Protein 5VBD (pdb70)

InterPro domains:
  IPR001394 Peptidase C19, ubiquitin carboxyl-terminal hydrolase [PF00443] (1557-1953)
  IPR016024 Armadillo-type fold [SSF48371] (278-1598)
  IPR018200 Ubiquitin specific protease, conserved site [PS00972] (1558-1573)
  IPR018200 Ubiquitin specific protease, conserved site [PS00973] (1863-1880)
  IPR021905 Ubiquitin C-terminal hydrolase-like, DUF3517 [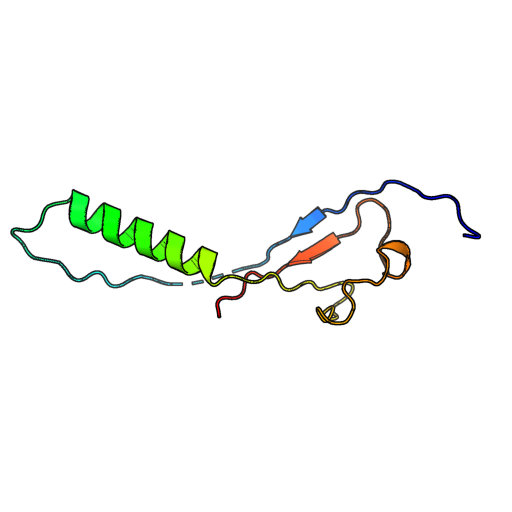PF12030] (2098-2453)
  IPR028889 Ubiquitin specific protease UPS, catalytic domain [PS50235] (1557-1956)
  IPR038765 Papain-like cysteine peptidase superfamily [SSF54001] (1552-1960)
  IPR050164 Ubiquitin carboxyl-terminal hydrolases [PTHR24006] (1476-1957)
  IPR055176 UBP24/USP9X/USP9Y, ubiquitin-like domain [PF22900] (881-967)
  IPR056850 UBP34/UBP24/USP9X/USP9Y-like, ARM repeat region [PF25010] (329-748)

Organism: Homo sapiens (NCBI:txid9606)

Radius of gyration: 20.01 Å; Cα contacts (8 Å, |Δi|>4): 91; chains: 1; bounding box: 19×64×35 Å

Structure (mmCIF, N/CA/C/O backbone):
data_5VBD
#
_entry.id   5VBD
#
_cell.length_a   46.723
_cell.length_b   125.294
_cell.length_c   29.546
_cell.angle_alpha   90.000
_cell.angle_beta   90.000
_cell.angle_gamma   9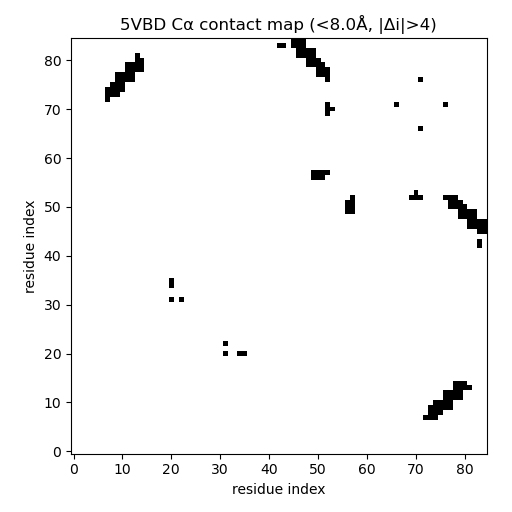0.000
#
_symmetry.space_group_name_H-M   'C 2 2 21'
#
loop_
_entity.id
_entity.type
_entity.pdbx_description
1 polymer USP9X
2 non-polymer 'UNKNOWN ATOM OR ION'
3 water water
#
loop_
_atom_site.group_PDB
_atom_site.id
_atom_site.type_symbol
_atom_site.label_atom_id
_atom_site.label_alt_id
_atom_site.label_comp_id
_atom_site.label_asym_id
_atom_site.label_entity_id
_atom_site.label_seq_id
_atom_site.pdbx_PDB_ins_code
_atom_site.Cartn_x
_atom_site.Cartn_y
_atom_site.Cartn_z
_atom_site.occupancy
_atom_site.B_iso_or_equiv
_atom_site.auth_seq_id
_atom_site.auth_comp_id
_atom_site.auth_asym_id
_atom_site.auth_atom_id
_atom_site.pdbx_PDB_model_num
ATOM 1 C CA . GLY A 1 18 ? 3.388 35.375 -15.085 1.00 50.08 879 GLY A CA 1
ATOM 2 C C . GLY A 1 18 ? 4.253 36.165 -16.065 1.00 46.54 879 GLY A C 1
ATOM 3 O O . GLY A 1 18 ? 3.838 36.439 -17.191 1.00 49.66 879 GLY A O 1
ATOM 4 N N . ALA A 1 19 ? 5.449 36.552 -15.626 1.00 43.86 880 ALA A N 1
ATOM 5 C CA . ALA A 1 19 ? 6.430 37.224 -16.497 1.00 37.82 880 ALA A CA 1
ATOM 6 C C . ALA A 1 19 ? 7.168 36.231 -17.406 1.00 34.58 880 ALA A C 1
ATOM 7 O O . ALA A 1 19 ? 7.497 36.568 -18.556 1.00 33.03 880 ALA A O 1
ATOM 9 N N . PHE A 1 20 ? 7.404 35.014 -16.904 1.00 34.43 881 PHE A N 1
ATOM 10 C CA . PHE A 1 20 ? 8.213 34.025 -17.604 1.00 32.21 881 PHE A CA 1
ATOM 11 C C . PHE A 1 20 ? 7.341 32.932 -18.193 1.00 35.02 881 PHE A C 1
ATOM 12 O O . PHE A 1 20 ? 6.428 32.442 -17.512 1.00 36.20 881 PHE A O 1
ATOM 20 N N . ARG A 1 21 ? 7.628 32.564 -19.441 1.00 32.82 882 ARG A N 1
ATOM 21 C CA A ARG A 1 21 ? 6.942 31.448 -20.114 0.50 32.89 882 ARG A CA 1
ATOM 22 C CA B ARG A 1 21 ? 6.927 31.459 -20.105 0.50 34.25 882 ARG A CA 1
ATOM 23 C C . ARG A 1 21 ? 7.175 30.185 -19.315 1.00 32.75 882 ARG A C 1
ATOM 24 O O . ARG A 1 21 ? 8.285 29.924 -18.885 1.00 33.60 882 ARG A O 1
ATOM 35 N N . GLY A 1 22 ? 6.139 29.381 -19.123 1.00 34.42 883 GLY A N 1
ATOM 36 C CA . GLY A 1 22 ? 6.364 28.086 -18.511 1.00 34.96 883 GLY A CA 1
ATOM 37 C C . GLY A 1 22 ? 7.321 27.203 -19.313 1.00 36.63 883 GLY A C 1
ATOM 38 O O . GLY A 1 22 ? 7.345 27.270 -20.545 1.00 38.81 883 GLY A O 1
ATOM 39 N N A LYS A 1 23 ? 8.152 26.422 -18.626 0.50 33.61 884 LYS A N 1
ATOM 40 N N B LYS A 1 23 ? 8.081 26.368 -18.606 0.50 33.46 884 LYS A N 1
ATOM 41 C CA A LYS A 1 23 ? 8.990 25.417 -19.295 0.50 32.09 884 LYS A CA 1
ATOM 42 C CA B LYS A 1 23 ? 9.023 25.437 -19.227 0.50 32.01 884 LYS A CA 1
ATOM 43 C C A LYS A 1 23 ? 8.825 24.085 -18.591 0.50 29.67 884 LYS A C 1
ATOM 44 C C B LYS A 1 23 ? 8.926 24.058 -18.573 0.50 30.08 884 LYS A C 1
ATOM 45 O O A LYS A 1 23 ? 8.725 24.049 -17.358 0.50 27.69 884 LYS A O 1
ATOM 46 O O B LYS A 1 23 ? 9.006 23.946 -17.343 0.50 29.23 884 LYS A O 1
ATOM 51 N N . HIS A 1 24 ? 8.746 23.002 -19.376 1.00 27.28 885 HIS A N 1
ATOM 52 C CA . HIS A 1 24 ? 8.871 21.639 -18.865 1.00 24.74 885 HIS A CA 1
ATOM 53 C C . HIS A 1 24 ? 10.316 21.390 -18.513 1.00 27.46 885 HIS A C 1
ATOM 54 O O . HIS A 1 24 ? 11.225 21.859 -19.209 1.00 30.91 885 HIS A O 1
ATOM 61 N N . LEU A 1 25 ? 10.526 20.645 -17.454 1.00 30.16 886 LEU A N 1
ATOM 62 C CA . LEU A 1 25 ? 11.877 20.256 -17.125 1.00 32.10 886 LEU A CA 1
ATOM 63 C C . LEU A 1 25 ? 11.820 19.020 -16.310 1.00 30.55 886 LEU A C 1
ATOM 64 O O . LEU A 1 25 ? 10.834 18.768 -15.627 1.00 34.21 886 LEU A O 1
ATOM 69 N N . SER A 1 26 ? 12.868 18.215 -16.395 1.00 30.32 887 SER A N 1
ATOM 70 C CA . SER A 1 26 ? 12.906 17.012 -15.610 1.00 30.94 887 SER A CA 1
ATOM 71 C C . SER A 1 26 ? 14.073 17.009 -14.644 1.00 30.57 887 SER A C 1
ATOM 72 O O . SER A 1 26 ? 15.051 17.778 -14.796 1.00 30.17 887 SER A O 1
ATOM 75 N N . PHE A 1 27 ? 13.914 16.174 -13.629 1.00 30.16 888 PHE A N 1
ATOM 76 C CA . PHE A 1 27 ? 14.827 16.111 -12.511 1.00 31.24 888 PHE A CA 1
ATOM 77 C C . PHE A 1 27 ? 15.224 14.669 -12.340 1.00 30.54 888 PHE A C 1
ATOM 78 O O . PHE A 1 27 ? 14.445 13.736 -12.573 1.00 29.13 888 PHE A O 1
ATOM 86 N N . VAL A 1 28 ? 16.465 14.490 -11.933 1.00 31.52 889 VAL A N 1
ATOM 87 C CA . VAL A 1 28 ? 16.936 13.201 -11.540 1.00 31.69 889 VAL A CA 1
ATOM 88 C C . VAL A 1 28 ? 16.852 13.181 -10.016 1.00 28.09 889 VAL A C 1
ATOM 89 O O . VAL A 1 28 ? 17.469 14.019 -9.344 1.00 31.25 889 VAL A O 1
ATOM 93 N N . VAL A 1 29 ? 16.090 12.230 -9.486 1.00 27.02 890 VAL A N 1
ATOM 94 C CA . VAL A 1 29 ? 15.905 12.077 -8.047 1.00 28.26 890 VAL A CA 1
ATOM 95 C C . VAL A 1 29 ? 16.794 10.938 -7.559 1.00 26.30 890 VAL A C 1
ATOM 96 O O . VAL A 1 29 ? 16.632 9.796 -7.982 1.00 28.08 890 VAL A O 1
ATOM 100 N N . ARG A 1 30 ? 17.728 11.275 -6.675 1.00 26.19 891 ARG A N 1
ATOM 101 C CA . ARG A 1 30 ? 18.639 10.282 -6.084 1.00 28.70 891 ARG A CA 1
ATOM 102 C C . ARG A 1 30 ? 18.270 10.033 -4.626 1.00 27.91 891 ARG A C 1
ATOM 103 O O . ARG A 1 30 ? 17.825 10.941 -3.937 1.00 27.24 891 ARG A O 1
ATOM 111 N N . PHE A 1 31 ? 18.506 8.796 -4.193 1.00 28.48 892 PHE A N 1
ATOM 112 C CA . PHE A 1 31 ? 18.120 8.252 -2.893 1.00 30.24 892 PHE A CA 1
ATOM 113 C C . PHE A 1 31 ? 19.382 7.648 -2.237 1.00 34.15 892 PHE A C 1
ATOM 114 O O . PHE A 1 31 ? 19.510 6.421 -2.160 1.00 37.46 892 PHE A O 1
ATOM 122 N N . PRO A 1 32 ? 20.300 8.493 -1.748 1.00 35.38 893 PRO A N 1
ATOM 123 C CA . PRO A 1 32 ? 21.521 7.936 -1.125 1.00 40.48 893 PRO A CA 1
ATOM 124 C C . PRO A 1 32 ? 21.202 7.119 0.127 1.00 46.74 893 PRO A C 1
ATOM 125 O O . PRO A 1 32 ? 20.348 7.530 0.917 1.00 47.57 893 PRO A O 1
ATOM 129 N N . ASN A 1 33 ? 21.866 5.973 0.288 1.00 52.66 894 ASN A N 1
ATOM 130 C CA . ASN A 1 33 ? 21.632 5.103 1.448 1.00 58.26 894 ASN A CA 1
ATOM 131 C C . ASN A 1 33 ? 22.762 4.095 1.623 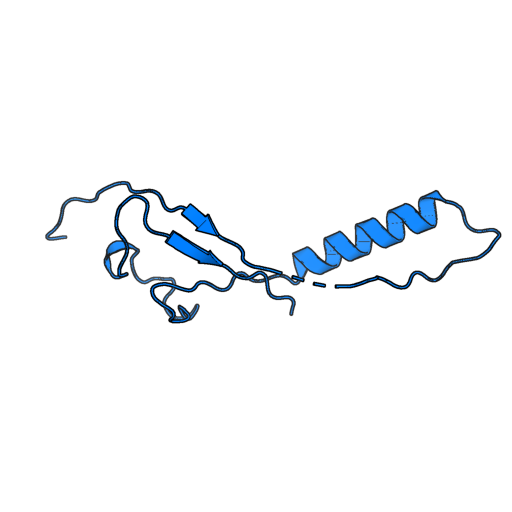1.00 61.66 894 ASN A C 1
ATOM 132 O O . ASN A 1 33 ? 23.323 3.977 2.710 1.00 65.81 894 ASN A O 1
ATOM 134 N N . ASP A 1 39 ? 19.031 -3.038 7.654 1.00 47.15 900 ASP A N 1
ATOM 135 C CA . ASP A 1 39 ? 18.314 -3.467 8.846 1.00 45.90 900 ASP A CA 1
ATOM 136 C C . ASP A 1 39 ? 17.768 -4.896 8.680 1.00 41.63 900 ASP A C 1
ATOM 137 O O . ASP A 1 39 ? 16.873 -5.123 7.867 1.00 45.84 900 ASP A O 1
ATOM 139 N N . ASP A 1 40 ? 18.299 -5.831 9.464 1.00 40.85 901 ASP A N 1
ATOM 140 C CA . ASP A 1 40 ? 17.699 -7.165 9.587 1.00 37.02 901 ASP A CA 1
ATOM 141 C C . ASP A 1 40 ? 16.336 -7.068 10.285 1.00 37.91 901 ASP A C 1
ATOM 142 O O . ASP A 1 40 ? 16.085 -6.141 11.064 1.00 40.12 901 ASP A O 1
ATOM 147 N N A LEU A 1 41 ? 15.482 -8.047 10.008 0.50 34.24 902 LEU A N 1
ATOM 148 N N B LEU A 1 41 ? 15.465 -8.028 9.985 0.50 36.30 902 LEU A N 1
ATOM 149 C CA A LEU A 1 41 ? 14.145 -8.132 10.591 0.50 33.89 902 LEU A CA 1
ATOM 150 C CA B LEU A 1 41 ? 14.139 -8.130 10.598 0.50 36.94 902 LEU A CA 1
ATOM 151 C C A LEU A 1 41 ? 14.055 -9.440 11.355 0.50 32.33 902 LEU A C 1
ATOM 152 C C B LEU A 1 41 ? 14.090 -9.432 11.370 0.50 34.18 902 LEU A C 1
ATOM 153 O O A LEU A 1 41 ? 14.407 -10.491 10.818 0.50 34.49 902 LEU A O 1
ATOM 154 O O B LEU A 1 41 ? 14.515 -10.466 10.860 0.50 36.63 902 LEU A O 1
ATOM 161 N N . GLU A 1 42 ? 13.595 -9.387 12.601 1.00 34.47 903 GLU A N 1
ATOM 162 C CA . GLU A 1 42 ? 13.422 -10.587 13.398 1.00 35.36 903 GLU A CA 1
ATOM 163 C C . GLU A 1 42 ? 11.974 -11.066 13.204 1.00 31.48 903 GLU A C 1
ATOM 164 O O . GLU A 1 42 ? 11.054 -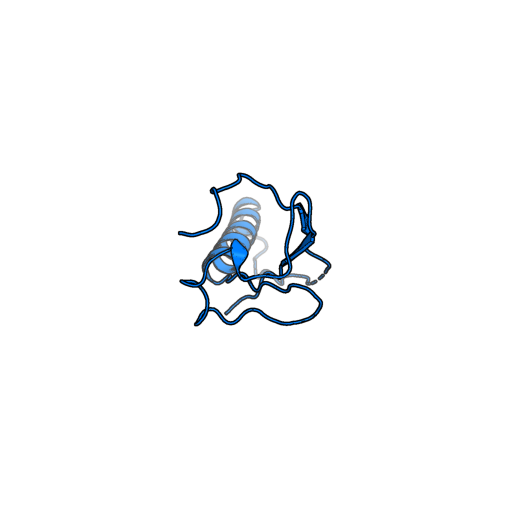10.273 13.323 1.00 31.77 903 GLU A O 1
ATOM 170 N N . VAL A 1 43 ? 11.837 -12.325 12.809 1.00 29.00 904 VAL A N 1
ATOM 171 C CA . VAL A 1 43 ? 10.529 -12.970 12.585 1.00 28.39 904 VAL A CA 1
ATOM 172 C C . VAL A 1 43 ? 10.365 -14.101 13.561 1.00 28.00 904 VAL A C 1
ATOM 173 O O . VAL A 1 43 ? 11.235 -14.980 13.681 1.00 29.12 904 VAL A O 1
ATOM 177 N N A TRP A 1 44 ? 9.206 -14.125 14.201 0.50 25.26 905 TRP A N 1
ATOM 178 N N B TRP A 1 44 ? 9.239 -14.072 14.251 0.50 27.63 905 TRP A N 1
ATOM 179 C CA A TRP A 1 44 ? 8.866 -15.099 15.224 0.50 24.63 905 TRP A CA 1
ATOM 180 C CA B TRP A 1 44 ? 8.874 -15.089 15.199 0.50 28.30 905 TRP A CA 1
ATOM 181 C C A TRP A 1 44 ? 7.919 -16.152 14.688 0.50 24.17 905 TRP A C 1
ATOM 182 C C B TRP A 1 44 ? 8.037 -16.124 14.489 0.50 26.50 905 TRP A C 1
ATOM 183 O O A TRP A 1 44 ? 6.790 -15.851 14.299 0.50 25.12 905 TRP A O 1
ATOM 184 O O B TRP A 1 44 ? 7.147 -15.775 13.694 0.50 25.17 905 TRP A O 1
ATOM 205 N N . SER A 1 45 ? 8.397 -17.383 14.706 1.00 24.44 906 SER A N 1
ATOM 206 C CA . SER A 1 45 ? 7.783 -18.492 13.999 1.00 23.50 906 SER A CA 1
ATOM 207 C C . SER A 1 45 ? 7.796 -19.738 14.884 1.00 23.13 906 SER A C 1
ATOM 208 O O . SER A 1 45 ? 7.919 -19.641 16.129 1.00 24.39 906 SER A O 1
ATOM 211 N N . HIS A 1 46 ? 7.606 -20.907 14.280 1.00 22.84 907 HIS A N 1
ATOM 212 C CA . HIS A 1 46 ? 7.386 -22.133 15.033 1.00 22.98 907 HIS A CA 1
ATOM 213 C C . HIS A 1 46 ? 7.682 -23.252 14.061 1.00 24.75 907 HIS A C 1
ATOM 214 O O . HIS A 1 46 ? 7.423 -23.132 12.856 1.00 24.32 907 HIS A O 1
ATOM 221 N N . THR A 1 47 ? 8.288 -24.320 14.543 1.00 24.59 908 THR A N 1
ATOM 222 C CA . THR A 1 47 ? 8.576 -25.475 13.685 1.00 24.83 908 THR A CA 1
ATOM 223 C C . THR A 1 47 ? 7.377 -26.053 12.939 1.00 24.42 908 THR A C 1
ATOM 224 O O . THR A 1 47 ? 7.557 -26.681 11.873 1.00 25.01 908 THR A O 1
ATOM 228 N N A ASN A 1 48 ? 6.171 -25.885 13.477 0.50 22.68 909 ASN A N 1
ATOM 229 N N B ASN A 1 48 ? 6.175 -25.860 13.467 0.50 23.28 909 ASN A N 1
ATOM 230 C CA A ASN A 1 48 ? 4.963 -26.402 12.835 0.50 23.11 909 ASN A CA 1
ATOM 231 C CA B ASN A 1 48 ? 4.966 -26.381 12.846 0.50 24.29 909 ASN A CA 1
ATOM 232 C C A ASN A 1 48 ? 4.257 -25.374 11.954 0.50 22.42 909 ASN A C 1
ATOM 233 C C B ASN A 1 48 ? 4.173 -25.329 12.079 0.50 22.74 909 ASN A C 1
ATOM 234 O O A ASN A 1 48 ? 3.318 -25.729 11.251 0.50 23.56 909 ASN A O 1
ATOM 235 O O B ASN A 1 48 ? 3.069 -25.607 11.635 0.50 22.79 909 ASN A O 1
ATOM 244 N N . ASP A 1 49 ? 4.728 -24.129 11.966 1.00 21.73 910 ASP A N 1
ATOM 245 C CA . ASP A 1 49 ? 4.190 -23.098 11.057 1.00 20.40 910 ASP A CA 1
ATOM 246 C C . ASP A 1 49 ? 4.643 -23.408 9.656 1.00 22.60 910 ASP A C 1
ATOM 247 O O . ASP A 1 49 ? 5.667 -24.091 9.466 1.00 22.72 910 ASP A O 1
ATOM 252 N N . THR A 1 50 ? 3.957 -22.847 8.674 1.00 20.60 911 THR A N 1
ATOM 253 C CA . THR A 1 50 ? 4.332 -23.000 7.286 1.00 21.74 911 THR A CA 1
ATOM 254 C C . THR A 1 50 ? 5.404 -22.009 6.835 1.00 20.36 911 THR A C 1
ATOM 255 O O . THR A 1 50 ? 5.554 -20.904 7.388 1.00 21.16 911 THR A O 1
ATOM 259 N N . ILE A 1 51 ? 6.137 -22.381 5.787 1.00 21.12 912 ILE A N 1
ATOM 260 C CA . ILE A 1 51 ? 7.042 -21.476 5.140 1.00 22.02 912 ILE A CA 1
ATOM 261 C C . ILE A 1 51 ? 6.318 -20.213 4.650 1.00 19.66 912 ILE A C 1
ATOM 262 O O . ILE A 1 51 ? 6.805 -19.086 4.804 1.00 20.49 912 ILE A O 1
ATOM 267 N N . GLY A 1 52 ? 5.127 -20.406 4.090 1.00 21.13 913 GLY A N 1
ATOM 268 C CA . GLY A 1 52 ? 4.357 -19.279 3.607 1.00 20.57 913 GLY A CA 1
ATOM 269 C C . GLY A 1 52 ? 4.026 -18.290 4.691 1.00 20.38 913 GLY A C 1
ATOM 270 O O . GLY A 1 52 ? 3.982 -17.075 4.426 1.00 20.72 913 GLY A O 1
ATOM 271 N N . SER A 1 53 ? 3.788 -18.750 5.928 1.00 20.32 914 SER A N 1
ATOM 272 C CA . SER A 1 53 ? 3.494 -17.794 7.007 1.00 19.93 914 SER A CA 1
ATOM 273 C C . SER A 1 53 ? 4.674 -16.837 7.206 1.00 21.01 914 SER A C 1
ATOM 274 O O . SER A 1 53 ? 4.472 -15.680 7.476 1.00 22.05 914 SER A O 1
ATOM 277 N N . VAL A 1 54 ? 5.903 -17.310 7.052 1.00 19.77 915 VAL A N 1
ATOM 278 C CA . VAL A 1 54 ? 7.071 -16.426 7.220 1.00 20.98 915 VAL A CA 1
ATOM 279 C C . VAL A 1 54 ? 7.192 -15.485 6.043 1.00 20.30 915 VAL A C 1
ATOM 280 O O . VAL A 1 54 ? 7.426 -14.295 6.222 1.00 19.93 915 VAL A O 1
ATOM 284 N N . ARG A 1 55 ? 6.989 -15.998 4.841 1.00 20.30 916 ARG A N 1
ATOM 285 C CA . ARG A 1 55 ? 7.016 -15.151 3.639 1.00 20.64 916 ARG A CA 1
ATOM 286 C C . ARG A 1 55 ? 6.010 -14.022 3.754 1.00 20.60 916 ARG A C 1
ATOM 287 O O . ARG A 1 55 ? 6.338 -12.850 3.487 1.00 21.85 916 ARG A O 1
ATOM 295 N N . ARG A 1 56 ? 4.800 -14.347 4.177 1.00 20.29 917 ARG A N 1
ATOM 296 C CA . ARG A 1 56 ? 3.751 -13.331 4.284 1.00 21.42 917 ARG A CA 1
ATOM 297 C C . ARG A 1 56 ? 4.001 -12.343 5.412 1.00 22.18 917 ARG A C 1
ATOM 298 O O . ARG A 1 56 ? 3.681 -11.150 5.286 1.00 23.95 917 ARG A O 1
ATOM 306 N N . CYS A 1 57 ? 4.587 -12.788 6.510 1.00 21.25 918 CYS A N 1
ATOM 307 C CA . CYS A 1 57 ? 4.986 -11.911 7.600 1.00 21.83 918 CYS A CA 1
ATOM 308 C C . CYS A 1 57 ? 5.996 -10.882 7.100 1.00 23.57 918 CYS A C 1
ATOM 309 O O . CYS A 1 57 ? 5.873 -9.685 7.388 1.00 23.16 918 CYS A O 1
ATOM 312 N N . ILE A 1 58 ? 6.963 -11.328 6.328 1.00 22.01 919 ILE A N 1
ATOM 313 C CA . ILE A 1 58 ? 7.986 -10.408 5.833 1.00 23.05 919 ILE A CA 1
ATOM 314 C C . ILE A 1 58 ? 7.327 -9.415 4.872 1.00 22.61 919 ILE A C 1
ATOM 315 O O . ILE A 1 58 ? 7.579 -8.223 4.984 1.00 24.04 919 ILE A O 1
ATOM 320 N N . LEU A 1 59 ? 6.493 -9.873 3.945 1.00 22.47 920 LEU A N 1
ATOM 321 C CA . LEU A 1 59 ? 5.855 -8.975 2.954 1.00 24.34 920 LEU A CA 1
ATOM 322 C C . LEU A 1 59 ? 4.971 -7.955 3.646 1.00 26.32 920 LEU A C 1
ATOM 323 O O . LEU A 1 59 ? 4.986 -6.764 3.307 1.00 24.78 920 LEU A O 1
ATOM 328 N N . ASN A 1 60 ? 4.203 -8.393 4.621 1.00 24.93 921 ASN A N 1
ATOM 329 C CA . ASN A 1 60 ? 3.354 -7.465 5.388 1.00 25.81 921 ASN A CA 1
ATOM 330 C C . ASN A 1 60 ? 4.142 -6.412 6.117 1.00 26.50 921 ASN A C 1
ATOM 331 O O . ASN A 1 60 ? 3.698 -5.272 6.201 1.00 26.50 921 ASN A O 1
ATOM 336 N N . ARG A 1 61 ? 5.302 -6.752 6.665 1.00 24.85 922 ARG A N 1
ATOM 337 C CA . ARG A 1 61 ? 6.156 -5.728 7.276 1.00 26.17 922 ARG A CA 1
ATOM 338 C C . ARG A 1 61 ? 6.669 -4.712 6.236 1.00 27.50 922 ARG A C 1
ATOM 339 O O . ARG A 1 61 ? 6.675 -3.514 6.499 1.00 26.37 922 ARG A O 1
ATOM 345 N N . ILE A 1 62 ? 7.103 -5.174 5.074 1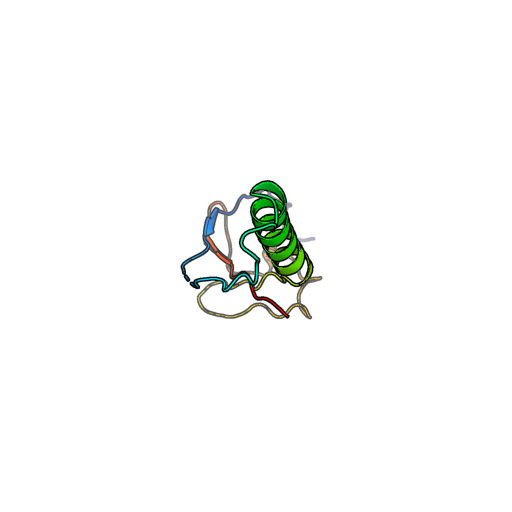.00 26.73 923 ILE A N 1
ATOM 346 C CA . ILE A 1 62 ? 7.572 -4.255 4.026 1.00 28.75 923 ILE A CA 1
ATOM 347 C C . ILE A 1 62 ? 6.436 -3.315 3.629 1.00 28.92 923 ILE A C 1
ATOM 348 O O . ILE A 1 62 ? 6.620 -2.089 3.540 1.00 31.30 923 ILE A O 1
ATOM 353 N N . LYS A 1 63 ? 5.246 -3.865 3.422 1.00 29.02 924 LYS A N 1
ATOM 354 C CA . LYS A 1 63 ? 4.079 -3.045 3.141 1.00 30.35 924 LYS A CA 1
ATOM 355 C C . LYS A 1 63 ? 3.762 -2.042 4.236 1.00 29.45 924 LYS A C 1
ATOM 356 O O . LYS A 1 63 ? 3.462 -0.874 3.926 1.00 28.64 924 LYS A O 1
ATOM 362 N N . ALA A 1 64 ? 3.839 -2.459 5.495 1.00 28.02 925 ALA A N 1
ATOM 363 C CA . ALA A 1 64 ? 3.570 -1.567 6.615 1.00 28.84 925 ALA A CA 1
ATOM 364 C C . ALA A 1 64 ? 4.595 -0.454 6.632 1.00 30.52 925 ALA A C 1
ATOM 365 O O . ALA A 1 64 ? 4.255 0.689 6.919 1.00 34.37 925 ALA A O 1
ATOM 367 N N . ASN A 1 65 ? 5.845 -0.797 6.359 1.00 30.09 926 ASN A N 1
ATOM 368 C CA . ASN A 1 65 ? 6.921 0.216 6.359 1.00 31.46 926 ASN A CA 1
ATOM 369 C C . ASN A 1 65 ? 6.669 1.317 5.328 1.00 31.88 926 ASN A C 1
ATOM 370 O O . ASN A 1 65 ? 6.833 2.523 5.642 1.00 34.11 926 ASN A O 1
ATOM 375 N N . VAL A 1 66 ? 6.259 0.938 4.121 1.00 32.32 927 VAL A N 1
ATOM 376 C CA . VAL A 1 66 ? 5.947 1.910 3.061 1.00 33.55 927 VAL A CA 1
ATOM 377 C C . VAL A 1 66 ? 4.710 2.734 3.359 1.00 35.53 927 VAL A C 1
ATOM 378 O O . VAL A 1 66 ? 4.668 3.905 3.020 1.00 32.28 927 VAL A O 1
ATOM 382 N N . ALA A 1 67 ? 3.698 2.145 3.989 1.00 37.14 928 ALA A N 1
ATOM 383 C CA . ALA A 1 67 ? 2.529 2.938 4.398 1.00 39.99 928 ALA A CA 1
ATOM 384 C C . ALA A 1 67 ? 2.850 4.051 5.424 1.00 40.57 928 ALA A C 1
ATOM 385 O O . ALA A 1 67 ? 2.127 5.040 5.496 1.00 44.35 928 ALA A O 1
ATOM 387 N N . HIS A 1 68 ? 3.921 3.870 6.201 1.00 39.49 929 HIS A N 1
ATOM 388 C CA . HIS A 1 68 ? 4.388 4.836 7.203 1.00 39.95 929 HIS A CA 1
ATOM 389 C C . HIS A 1 68 ? 5.495 5.751 6.656 1.00 34.23 929 HIS A C 1
ATOM 390 O O . HIS A 1 68 ? 6.129 6.462 7.429 1.00 39.48 929 HIS A O 1
ATOM 397 N N . THR A 1 69 ? 5.734 5.702 5.344 1.00 34.82 930 THR A N 1
ATOM 398 C CA . THR A 1 69 ? 6.857 6.407 4.717 1.00 33.93 930 THR A CA 1
ATOM 399 C C . THR A 1 69 ? 6.425 7.792 4.228 1.00 33.92 930 THR A C 1
ATOM 400 O O . THR A 1 69 ? 5.352 7.947 3.639 1.00 36.07 930 THR A O 1
ATOM 404 N N . LYS A 1 70 ? 7.260 8.794 4.520 1.00 30.27 931 LYS A N 1
ATOM 405 C CA . LYS A 1 70 ? 7.171 10.114 3.904 1.00 30.96 931 LYS A CA 1
ATOM 406 C C . LYS A 1 70 ? 8.456 10.394 3.151 1.00 28.06 931 LYS A C 1
ATOM 407 O O . LYS A 1 70 ? 9.523 9.817 3.428 1.00 28.09 931 LYS A O 1
ATOM 413 N N . ILE A 1 71 ? 8.333 11.296 2.181 1.00 27.68 932 ILE A N 1
ATOM 414 C CA . ILE A 1 71 ? 9.474 11.731 1.334 1.00 27.49 932 ILE A CA 1
ATOM 415 C C . ILE A 1 71 ? 10.016 13.059 1.833 1.00 26.55 932 ILE A C 1
ATOM 416 O O . ILE A 1 71 ? 9.279 14.037 1.970 1.00 29.32 932 ILE A O 1
ATOM 421 N N . GLU A 1 72 ? 11.309 13.078 2.130 1.00 25.20 933 GLU A N 1
ATOM 422 C CA . GLU A 1 72 ? 12.039 14.298 2.416 1.00 25.94 933 GLU A CA 1
ATOM 423 C C . GLU A 1 72 ? 12.817 14.726 1.177 1.00 26.21 933 GLU A C 1
ATOM 424 O O . GLU A 1 72 ? 13.349 13.884 0.464 1.00 28.73 933 GLU A O 1
ATOM 430 N N . LEU A 1 73 ? 12.891 16.028 0.943 1.00 24.45 934 LEU A N 1
ATOM 431 C CA . LEU A 1 73 ? 13.514 16.552 -0.264 1.00 25.05 934 LEU A CA 1
ATOM 432 C C . LEU A 1 73 ? 14.568 17.582 0.077 1.00 25.04 934 LEU A C 1
ATOM 433 O O . LEU A 1 73 ? 14.343 18.450 0.896 1.00 25.23 934 LEU A O 1
ATOM 438 N N . PHE A 1 74 ? 15.696 17.489 -0.620 1.00 25.23 935 PHE A N 1
ATOM 439 C CA . PHE A 1 74 ? 16.840 18.395 -0.403 1.00 27.92 935 PHE A CA 1
ATOM 440 C C . PHE A 1 74 ? 17.269 18.942 -1.730 1.00 26.87 935 PHE A C 1
ATOM 441 O O . PHE A 1 74 ? 17.409 18.186 -2.680 1.00 28.26 935 PHE A O 1
ATOM 449 N N . VAL A 1 75 ? 17.478 20.258 -1.771 1.00 29.61 936 VAL A N 1
ATOM 450 C CA . VAL A 1 75 ? 18.022 20.938 -2.956 1.00 29.64 936 VAL A CA 1
ATOM 451 C C . VAL A 1 75 ? 19.118 21.836 -2.424 1.00 33.42 936 VAL A C 1
ATOM 452 O O . VAL A 1 75 ? 18.905 22.572 -1.467 1.00 32.39 936 VAL A O 1
ATOM 456 N N . GLY A 1 76 ? 20.292 21.716 -3.032 1.00 38.57 937 GLY A N 1
ATOM 457 C CA . GLY A 1 76 ? 21.464 22.477 -2.624 1.00 40.55 937 GLY A CA 1
ATOM 458 C C . GLY A 1 76 ? 21.780 22.340 -1.148 1.00 44.31 937 GLY A C 1
ATOM 459 O O . GLY A 1 76 ? 22.050 23.338 -0.477 1.00 46.09 937 GLY A O 1
ATOM 460 N N . GLY A 1 77 ? 21.699 21.110 -0.638 1.00 44.57 938 GLY A N 1
ATOM 461 C CA . GLY A 1 77 ? 21.962 20.820 0.762 1.00 43.05 938 GLY A CA 1
ATOM 462 C C . GLY A 1 77 ? 20.815 21.041 1.734 1.00 43.13 938 GLY A C 1
ATOM 463 O O . GLY A 1 77 ? 20.810 20.411 2.789 1.00 49.19 938 GLY A O 1
ATOM 464 N N . GLU A 1 78 ? 19.838 21.895 1.386 1.00 37.98 939 GLU A N 1
ATOM 465 C CA . GLU A 1 78 ? 18.836 22.374 2.343 1.00 35.59 939 GLU A CA 1
ATOM 466 C C . GLU A 1 78 ? 17.532 21.541 2.231 1.00 31.30 939 GLU A C 1
ATOM 467 O O . GLU A 1 78 ? 17.102 21.217 1.130 1.00 31.32 939 GLU A O 1
ATOM 473 N N . LEU A 1 79 ? 16.958 21.207 3.378 1.00 29.85 940 LEU A N 1
ATOM 474 C CA . LEU A 1 79 ? 15.681 20.504 3.477 1.00 30.00 940 LEU A CA 1
ATOM 475 C C . LEU A 1 79 ? 14.573 21.455 3.021 1.00 27.74 940 LEU A C 1
ATOM 476 O O . LEU A 1 79 ? 14.508 22.621 3.448 1.00 29.53 940 LEU A O 1
ATOM 481 N N . ILE A 1 80 ? 13.693 20.972 2.155 1.00 25.35 941 ILE A N 1
ATOM 482 C CA . ILE A 1 80 ? 12.532 21.742 1.736 1.00 24.55 941 ILE A CA 1
ATOM 483 C C . ILE A 1 80 ? 11.380 21.339 2.649 1.00 23.75 941 ILE A C 1
ATOM 484 O O . ILE A 1 80 ? 10.964 20.196 2.650 1.00 25.42 941 ILE A O 1
ATOM 489 N N . ASP A 1 81 ? 10.902 22.280 3.441 1.00 25.28 942 ASP A N 1
ATOM 490 C CA . ASP A 1 81 ? 9.838 22.017 4.379 1.00 26.38 942 ASP A CA 1
ATOM 491 C C . ASP A 1 81 ? 8.524 21.750 3.653 1.00 26.53 942 ASP A C 1
ATOM 492 O O . ASP A 1 81 ? 8.196 22.493 2.737 1.00 25.89 942 ASP A O 1
ATOM 497 N N . PRO A 1 82 ? 7.744 20.704 4.041 1.00 26.87 943 PRO A N 1
ATOM 498 C CA . PRO A 1 82 ? 6.427 20.508 3.464 1.00 27.90 943 PRO A CA 1
ATOM 499 C C . PRO A 1 82 ? 5.498 21.723 3.482 1.00 27.26 943 PRO A C 1
ATOM 500 O O . PRO A 1 82 ? 4.623 21.842 2.616 1.00 28.24 943 PRO A O 1
ATOM 504 N N . ALA A 1 83 ? 5.708 22.635 4.434 1.00 28.66 944 ALA A N 1
ATOM 505 C CA . ALA A 1 83 ? 5.030 23.939 4.469 1.00 30.49 944 ALA A CA 1
ATOM 506 C C . ALA A 1 83 ? 5.199 24.794 3.200 1.00 30.65 944 ALA A C 1
ATOM 507 O O . ALA A 1 83 ? 4.385 25.664 2.904 1.00 32.13 944 ALA A O 1
ATOM 509 N N . ASP A 1 84 ? 6.270 24.534 2.467 1.00 26.42 945 ASP A N 1
ATOM 510 C CA . ASP A 1 84 ? 6.575 25.205 1.221 1.00 26.37 945 ASP A CA 1
ATOM 511 C C . ASP A 1 84 ? 6.089 24.477 -0.029 1.00 23.67 945 ASP A C 1
ATOM 512 O O . ASP A 1 84 ? 6.410 24.902 -1.143 1.00 24.37 945 ASP A O 1
ATOM 517 N N . ASP A 1 85 ? 5.261 23.446 0.117 1.00 22.84 946 ASP A N 1
ATOM 518 C CA . ASP A 1 85 ? 4.879 22.611 -1.012 1.00 24.07 946 ASP A CA 1
ATOM 519 C C . ASP A 1 85 ? 3.972 23.265 -2.046 1.00 22.53 946 ASP A C 1
ATOM 520 O O . ASP A 1 85 ? 3.855 22.729 -3.134 1.00 24.14 946 ASP A O 1
ATOM 525 N N . ARG A 1 86 ? 3.298 24.364 -1.711 1.00 22.91 947 ARG A N 1
ATOM 526 C CA . ARG A 1 86 ? 2.533 25.126 -2.688 1.00 23.00 947 ARG A CA 1
ATOM 527 C C . ARG A 1 86 ? 3.365 26.208 -3.383 1.00 23.75 947 ARG A C 1
ATOM 528 O O . ARG A 1 86 ? 2.852 26.876 -4.296 1.00 26.06 947 ARG A O 1
ATOM 536 N N . LYS A 1 87 ? 4.635 26.333 -3.017 1.00 22.81 9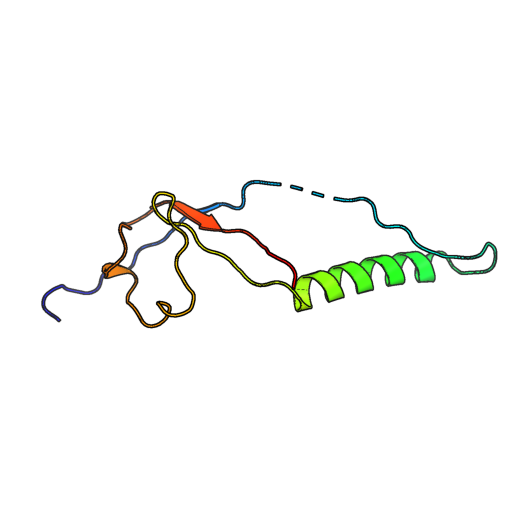48 LYS A N 1
ATOM 537 C CA . LYS A 1 87 ? 5.544 27.150 -3.811 1.00 24.48 948 LYS A CA 1
ATOM 538 C C . LYS A 1 87 ? 5.876 26.447 -5.123 1.00 22.20 948 LYS A C 1
ATOM 539 O O . LYS A 1 87 ? 5.640 25.235 -5.262 1.00 23.19 948 LYS A O 1
ATOM 544 N N . LEU A 1 88 ? 6.342 27.190 -6.116 1.00 23.02 949 LEU A N 1
ATOM 545 C CA . LEU A 1 88 ? 6.593 26.661 -7.442 1.00 22.90 949 LEU A CA 1
ATOM 546 C C . LEU A 1 88 ? 8.004 26.156 -7.649 1.00 24.05 949 LEU A C 1
ATOM 547 O O . LEU A 1 88 ? 8.973 26.639 -7.090 1.00 24.41 949 LEU A O 1
ATOM 552 N N . ILE A 1 89 ? 8.118 25.133 -8.486 1.00 25.11 950 ILE A N 1
ATOM 553 C CA . ILE A 1 89 ? 9.388 24.542 -8.851 1.00 24.73 950 ILE A CA 1
ATOM 554 C C . ILE A 1 89 ? 10.360 25.614 -9.373 1.00 24.23 950 ILE A C 1
ATOM 555 O O . ILE A 1 89 ? 11.554 25.543 -9.051 1.00 25.82 950 ILE A O 1
ATOM 560 N N . GLY A 1 90 ? 9.830 26.585 -10.121 1.00 25.55 951 GLY A N 1
ATOM 561 C CA . GLY A 1 90 ? 10.571 27.754 -10.609 1.00 26.60 951 GLY A CA 1
ATOM 562 C C . GLY A 1 90 ? 11.223 28.610 -9.532 1.00 29.18 951 GLY A C 1
ATOM 563 O O . GLY A 1 90 ? 12.215 29.281 -9.815 1.00 33.11 951 GLY A O 1
ATOM 564 N N . GLN A 1 91 ? 10.693 28.571 -8.309 1.00 29.82 952 GLN A N 1
ATOM 565 C CA . GLN A 1 91 ? 11.292 29.292 -7.171 1.00 29.16 952 GLN A CA 1
ATOM 566 C C . GLN A 1 91 ? 12.510 28.574 -6.563 1.00 29.57 952 GLN A C 1
ATOM 567 O O . GLN A 1 91 ? 13.269 29.173 -5.787 1.00 29.78 952 GLN A O 1
ATOM 573 N N . LEU A 1 92 ? 12.679 27.290 -6.837 1.00 27.47 953 LEU A N 1
ATOM 574 C CA . LEU A 1 92 ? 13.827 26.549 -6.379 1.00 26.73 953 LEU A CA 1
ATOM 575 C C . LEU A 1 92 ? 15.067 26.763 -7.259 1.00 30.20 953 LEU A C 1
ATOM 576 O O . LEU A 1 92 ? 14.968 27.081 -8.446 1.00 31.46 953 LEU A O 1
ATOM 581 N N . ASN A 1 93 ? 16.225 26.508 -6.669 1.00 31.27 954 ASN A N 1
ATOM 582 C CA . ASN A 1 93 ? 17.494 26.480 -7.406 1.00 35.44 954 ASN A CA 1
ATOM 583 C C . ASN A 1 93 ? 17.587 25.211 -8.234 1.00 34.31 954 ASN A C 1
ATOM 584 O O . ASN A 1 93 ? 18.415 24.340 -7.961 1.00 36.76 954 ASN A O 1
ATOM 589 N N . LEU A 1 94 ? 16.710 25.112 -9.241 1.00 34.90 955 LEU A N 1
ATOM 590 C CA . LEU A 1 94 ? 16.631 23.928 -10.101 1.00 35.32 955 LEU A CA 1
ATOM 591 C C . LEU A 1 94 ? 16.491 24.381 -11.544 1.00 35.60 955 LEU A C 1
ATOM 592 O O . LEU A 1 94 ? 15.798 25.365 -11.836 1.00 33.12 955 LEU A O 1
ATOM 597 N N . LYS A 1 95 ? 17.176 23.670 -12.433 1.00 36.90 956 LYS A N 1
ATOM 598 C CA . LYS A 1 95 ? 16.948 23.807 -13.858 1.00 36.83 956 LYS A CA 1
ATOM 599 C C . LYS A 1 95 ? 16.816 22.428 -14.467 1.00 34.90 956 LYS A C 1
ATOM 600 O O . LYS A 1 95 ? 16.808 21.419 -13.760 1.00 33.53 956 LYS A O 1
ATOM 606 N N . ASP A 1 96 ? 16.733 22.360 -15.783 1.00 34.20 957 ASP A N 1
ATOM 607 C CA . ASP A 1 96 ? 16.545 21.085 -16.444 1.00 33.50 957 ASP A CA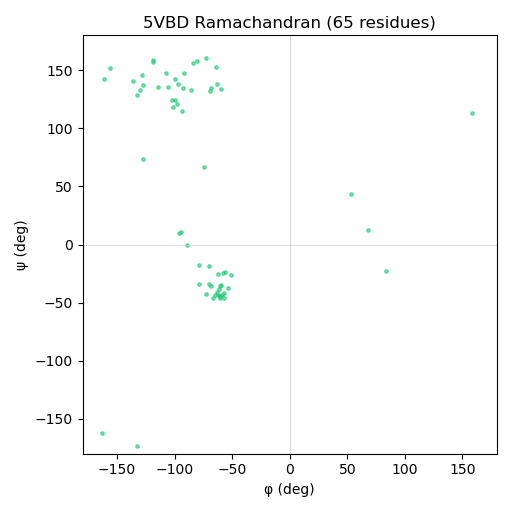 1
ATOM 608 C C . ASP A 1 96 ? 17.688 20.139 -16.118 1.00 36.86 957 ASP A C 1
ATOM 609 O O . ASP A 1 96 ? 18.875 20.543 -16.128 1.00 34.72 957 ASP A O 1
ATOM 614 N N . LYS A 1 97 ? 17.301 18.901 -15.789 1.00 33.70 958 LYS A N 1
ATOM 615 C CA . LYS A 1 97 ? 18.203 17.825 -15.397 1.00 34.80 958 LYS A CA 1
ATOM 616 C C . LYS A 1 97 ? 18.913 18.042 -14.043 1.00 32.42 958 LYS A C 1
ATOM 617 O O . LYS A 1 97 ? 19.796 17.256 -13.676 1.00 31.91 958 LYS A O 1
ATOM 622 N N . SER A 1 98 ? 18.476 19.024 -13.251 1.00 29.04 959 SER A N 1
ATOM 623 C CA . SER A 1 98 ? 19.054 19.223 -11.916 1.00 31.98 959 SER A CA 1
ATOM 624 C C . SER A 1 98 ? 18.765 18.025 -11.027 1.00 32.11 959 SER A C 1
ATOM 625 O O . SER A 1 98 ? 17.761 17.321 -11.202 1.00 29.27 959 SER A O 1
ATOM 628 N N . LEU A 1 99 ? 19.650 17.823 -10.066 1.00 31.08 960 LEU A N 1
ATOM 629 C CA . LEU A 1 99 ? 19.538 16.726 -9.097 1.00 32.33 960 LEU A CA 1
ATOM 630 C C . LEU A 1 99 ? 18.669 17.130 -7.917 1.00 32.40 960 LEU A C 1
ATOM 631 O O . LEU A 1 99 ? 18.841 18.223 -7.369 1.00 34.20 960 LEU A O 1
ATOM 636 N N . ILE A 1 100 ? 17.729 16.256 -7.529 1.00 29.35 961 ILE A N 1
ATOM 637 C CA . ILE A 1 100 ? 17.034 16.392 -6.266 1.00 28.64 961 ILE A CA 1
ATOM 638 C C . ILE A 1 100 ? 17.426 15.206 -5.407 1.00 26.84 961 ILE A C 1
ATOM 639 O O . ILE A 1 100 ? 17.465 14.081 -5.897 1.00 28.38 961 ILE A O 1
ATOM 644 N N . THR A 1 101 ? 17.721 15.452 -4.133 1.00 27.53 962 THR A N 1
ATOM 645 C CA . THR A 1 101 ? 18.042 14.371 -3.229 1.00 27.19 962 THR A CA 1
ATOM 646 C C . THR A 1 101 ? 16.823 14.073 -2.351 1.00 26.75 962 THR A C 1
ATOM 647 O O . THR A 1 101 ? 16.268 14.961 -1.696 1.00 28.44 962 THR A O 1
ATOM 651 N N . ALA A 1 102 ? 16.399 12.819 -2.374 1.00 27.29 963 ALA A N 1
ATOM 652 C CA . ALA A 1 102 ? 15.253 12.374 -1.584 1.00 28.13 963 ALA A CA 1
ATOM 653 C C . ALA A 1 102 ? 15.683 11.374 -0.520 1.00 29.01 963 ALA A C 1
ATOM 654 O O . ALA A 1 102 ? 16.657 10.657 -0.690 1.00 32.79 963 ALA A O 1
ATOM 656 N N A LYS A 1 103 ? 14.938 11.354 0.576 0.50 30.37 964 LYS A N 1
ATOM 657 N N B LYS A 1 103 ? 14.956 11.366 0.591 0.50 30.12 964 LYS A N 1
ATOM 658 C CA A LYS A 1 103 ? 15.112 10.365 1.626 0.50 31.17 964 LYS A CA 1
ATOM 659 C CA B LYS A 1 103 ? 15.125 10.363 1.636 0.50 30.80 964 LYS A CA 1
ATOM 660 C C A LYS A 1 103 ? 13.737 9.816 1.964 0.50 32.00 964 LYS A C 1
ATOM 661 C C B LYS A 1 103 ? 13.748 9.820 1.987 0.50 31.91 964 LYS A C 1
ATOM 662 O O A LYS A 1 103 ? 12.754 10.554 2.001 0.50 30.57 964 LYS A O 1
ATOM 663 O O B LYS A 1 103 ? 12.778 10.570 2.069 0.50 30.84 964 LYS A O 1
ATOM 671 N N . LEU A 1 104 ? 13.664 8.506 2.158 1.00 31.36 965 LEU A N 1
ATOM 672 C CA . LEU A 1 104 ? 12.442 7.847 2.619 1.00 32.33 965 LEU A CA 1
ATOM 673 C C . LEU A 1 104 ? 12.608 7.756 4.113 1.00 34.45 965 LEU A C 1
ATOM 674 O O . LEU A 1 104 ? 13.594 7.175 4.593 1.00 37.38 965 LEU A O 1
ATOM 679 N N A THR A 1 105 ? 11.640 8.307 4.832 0.50 30.55 966 THR A N 1
ATOM 680 N N B THR A 1 105 ? 11.701 8.370 4.877 0.50 35.13 966 THR A N 1
ATOM 681 C CA A THR A 1 105 ? 11.684 8.353 6.269 0.50 30.48 966 THR A CA 1
ATOM 682 C CA B THR A 1 105 ? 11.716 8.228 6.340 0.50 37.66 966 THR A CA 1
ATOM 683 C C A THR A 1 105 ? 10.419 7.728 6.812 0.50 32.89 966 THR A C 1
ATOM 684 C C B THR A 1 105 ? 10.416 7.668 6.848 0.50 39.87 966 THR A C 1
ATOM 685 O O A THR A 1 105 ? 9.322 8.035 6.350 0.50 28.08 966 THR A O 1
ATOM 686 O O B THR A 1 105 ? 9.335 8.055 6.407 0.50 35.85 966 THR A O 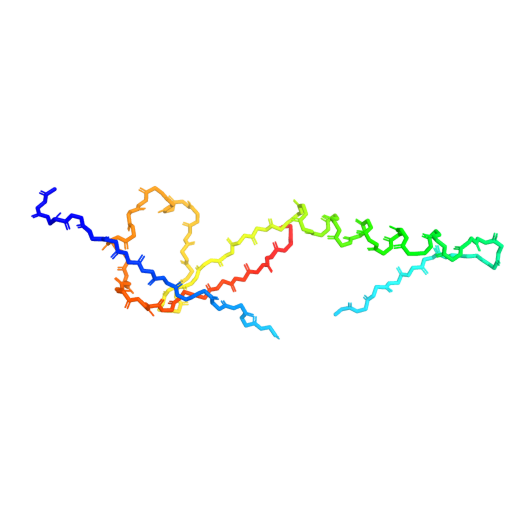1
ATOM 693 N N A GLN A 1 106 ? 10.584 6.824 7.777 0.50 38.69 967 GLN A N 1
ATOM 694 N N B GLN A 1 106 ? 10.548 6.747 7.795 0.50 44.19 967 GLN A N 1
ATOM 695 C CA A GLN A 1 106 ? 9.453 6.110 8.353 0.50 45.28 967 GLN A CA 1
ATOM 696 C CA B GLN A 1 106 ? 9.412 6.041 8.343 0.50 49.14 967 GLN A CA 1
ATOM 697 C C A GLN A 1 106 ? 8.979 6.818 9.616 0.50 50.97 967 GLN A C 1
ATOM 698 C C B GLN A 1 106 ? 8.966 6.710 9.645 0.50 53.24 967 GLN A C 1
ATOM 699 O O A GLN A 1 106 ? 9.802 7.237 10.437 0.50 55.24 967 GLN A O 1
ATOM 700 O O B GLN A 1 106 ? 9.796 6.996 10.515 0.50 55.58 967 GLN A O 1
ATOM 711 N N . ILE A 1 107 ? 7.656 6.948 9.753 1.00 55.74 968 ILE A N 1
ATOM 712 C CA . ILE A 1 107 ? 7.010 7.606 10.912 1.00 59.20 968 ILE A CA 1
ATOM 713 C C . ILE A 1 107 ? 7.402 9.078 11.062 1.00 62.30 968 ILE A C 1
ATOM 714 O O . ILE A 1 107 ? 7.546 9.791 10.066 1.00 59.87 968 ILE A O 1
#

Foldseek 3Di:
DDDDDDDADEDEDEDDDDDDDDDDPPDDPVVRVVVVVVVVVVQQVQKDKWKDDPRDTDDPVCVPPDPVVDPDDHHYYIYIYIDGD

Solvent-accessible surface area: 7882 Å² total; per-residue (Å²): 112,106,190,188,78,109,191,66,56,51,80,66,108,117,74,156,157,154,70,132,45,213,62,111,138,131,75,86,147,20,40,48,168,143,59,74,93,95,85,92,126,43,43,100,90,108,42,109,98,38,61,56,18,82,74,131,89,34,75,96,93,58,100,231,107,125,83,73,122,55,141,24,156,82,120,24,111,16,32,1,100,98,30,101,103

Sequence (85 aa):
GAFRRGKKHLSFVVRFPNDDLLEVWWSHTNNDTIGSVRRCILNRIKANVAHTKIELFVGGELIDPADDRKLIGQLNLKDKSLITAKKLTTQQI

GO terms:
  GO:0101005 deubiquitinase activity (F, IDA)
  GO:0005737 cytoplasm (C, IDA)
  GO:0005813 centrosome (C, IDA)
  GO:0060271 cilium assembly (P, IDA)
  GO:0061824 cytosolic ciliogenesis (P, IDA)
  GO:0140313 molecular sequestering activity (F, IDA)
  GO:0061578 K63-linked deubiquitinase activity (F, IDA)
  GO:0004843 cysteine-type deubiquitinase activity (F, IDA)
  GO:0035520 monoubiquitinated protein deubiquitination (P, IDA)
  GO:0005829 cytosol (C, IDA)
  GO:0005929 cilium (C, IDA)
  GO:0030426 growth cone (C, IDA)
  GO:0016562 protein import into peroxisome matrix, receptor recycling (P, IDA)
  GO:0006307 DNA alkylation repair (P, IDA)
  GO:0180017 K11-linked deubiquitinase activity (F, IDA)
  GO:1990380 K48-linked deubiquitinase activity (F, IDA)
  GO:0004843 cysteine-type deubiquitinase activity (F, EXP)
  GO:0001764 neuron migration (P, IMP)
  GO:0042752 regulation of circadian rhythm (P, IMP)
  GO:0048675 axon extension (P, IMP)

B-factor: mean 32.83, std 8.24, range [19.48, 65.81]

Secondary structure (P-SEA, 3-state):
ccccbbbbbbbbbbcccbbbbbbcccccaaaaaaaaaaaaaaaaaabbbbbbccccccccccccccccccccccbbbbbbbbbcc

Nearest PDB structures (foldseek):
  5vbd-assembly1_A  TM=1.012E+00  e=1.962E-16  Homo sapiens
  6ml1-assembly2_E  TM=3.660E-01  e=6.188E-01  Homo sapiens
  2kj6-assembly1_A  TM=3.962E-01  e=1.401E+00  Arabidopsis thaliana
  8kg2-assembly1_M  TM=4.206E-01  e=3.396E+00  Homo sapiens
  7lt6-assembly1_A  TM=4.623E-01  e=3.396E+00  Homo sapiens